Protein AF-A0A699WMK2-F1 (afdb_monomer_lite)

InterPro domains:
  IPR001969 Aspartic peptidase, active site [PS00141] (51-62)
  IPR021109 Aspartic peptidase domain superfamily [G3DSA:2.40.70.10] (22-113)
  IPR021109 Aspartic peptidase domain superfamily [SSF50630] (35-106)

Secondary structure (DSSP, 8-state):
-------------------EEE-----HHHHTTSTTEEEEEEEETTEEEEEEEETT-SS----HHHHTT--SPPEEEEEEEEEE-TTS-EEEEEEE--S---PPPS--------

Radius of gyration: 21.87 Å; chains: 1; bounding box: 84×44×28 Å

Foldseek 3Di:
DDDDDDDDDDPPDPPDDAAEWEDEDADPVRQVVDPQWDWDFWQWLNDTDIDIDHPRTPDDDDDPVVVVVDPDFWDFDPHWYWYAYPVRDTDTDGTHDPPRDGDTDPDDDDDDDD

Structure (mmCIF, N/CA/C/O backbone):
data_AF-A0A699WMK2-F1
#
_entry.id   AF-A0A699WMK2-F1
#
loop_
_atom_site.group_PDB
_atom_site.id
_atom_site.type_symbol
_atom_site.label_atom_id
_atom_site.label_alt_id
_atom_site.label_comp_id
_atom_site.label_asym_id
_atom_site.label_entity_id
_atom_site.label_seq_id
_atom_site.pdbx_PDB_ins_code
_atom_site.Cartn_x
_atom_site.Cartn_y
_atom_site.Cartn_z
_atom_site.occupancy
_atom_site.B_iso_or_equiv
_atom_site.auth_seq_id
_atom_site.auth_comp_id
_atom_site.auth_asym_id
_atom_site.auth_atom_id
_atom_site.pdbx_PDB_model_num
ATOM 1 N N . CYS A 1 1 ? 58.706 33.355 8.069 1.00 34.38 1 CYS A N 1
ATOM 2 C CA . CYS A 1 1 ? 58.425 32.192 7.189 1.00 34.38 1 CYS A CA 1
ATOM 3 C C . CYS A 1 1 ? 57.847 31.077 8.063 1.00 34.38 1 CYS A C 1
ATOM 5 O O . CYS A 1 1 ? 58.413 30.877 9.124 1.00 34.38 1 CYS A O 1
ATOM 7 N N . LYS A 1 2 ? 56.744 30.377 7.755 1.00 41.38 2 LYS A N 1
ATOM 8 C CA . LYS A 1 2 ? 56.063 30.086 6.467 1.00 41.38 2 LYS A CA 1
ATOM 9 C C . LYS A 1 2 ? 54.559 30.463 6.423 1.00 41.38 2 LYS A C 1
ATOM 11 O O . LYS A 1 2 ? 53.954 30.735 7.449 1.00 41.38 2 LYS A O 1
ATOM 16 N N . LYS A 1 3 ? 54.019 30.434 5.193 1.00 47.22 3 LYS A N 1
ATOM 17 C CA . LYS A 1 3 ? 52.646 30.679 4.675 1.00 47.22 3 LYS A CA 1
ATOM 18 C C . LYS A 1 3 ? 52.513 29.789 3.398 1.00 47.22 3 LYS A C 1
ATOM 20 O O . LYS A 1 3 ? 53.563 29.386 2.897 1.00 47.22 3 LYS A O 1
ATOM 25 N N . ASN A 1 4 ? 51.389 29.425 2.766 1.00 40.44 4 ASN A N 1
ATOM 26 C CA . ASN A 1 4 ? 49.941 29.660 2.947 1.00 40.44 4 ASN A CA 1
ATOM 27 C C . ASN A 1 4 ? 49.274 28.387 3.588 1.00 40.44 4 ASN A C 1
ATOM 29 O O . ASN A 1 4 ? 49.986 27.703 4.313 1.00 40.44 4 ASN A O 1
ATOM 33 N N . THR A 1 5 ? 47.988 27.997 3.459 1.00 34.91 5 THR A N 1
ATOM 34 C CA . THR A 1 5 ? 46.898 28.456 2.572 1.00 34.91 5 THR A CA 1
ATOM 35 C C . THR A 1 5 ? 45.460 28.262 3.094 1.00 34.91 5 THR A C 1
ATOM 37 O O . THR A 1 5 ? 45.204 27.561 4.065 1.00 34.91 5 THR A O 1
ATOM 40 N N . THR A 1 6 ? 44.556 28.955 2.403 1.00 34.88 6 THR A N 1
ATOM 41 C CA . THR A 1 6 ? 43.095 29.100 2.499 1.00 34.88 6 THR A CA 1
ATOM 42 C C . THR A 1 6 ? 42.313 27.898 1.945 1.00 34.88 6 THR A C 1
ATOM 44 O O . THR A 1 6 ? 42.709 27.376 0.907 1.00 34.88 6 THR A O 1
ATOM 47 N N . ALA A 1 7 ? 41.161 27.552 2.544 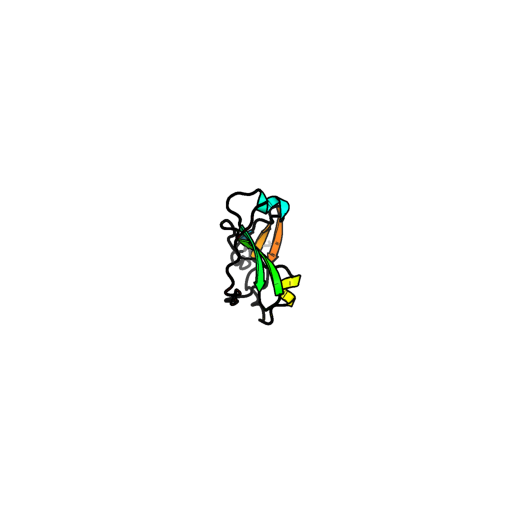1.00 31.75 7 ALA A N 1
ATOM 48 C CA . ALA A 1 7 ? 39.826 27.605 1.899 1.00 31.75 7 ALA A CA 1
ATOM 49 C C . ALA A 1 7 ? 38.781 26.731 2.617 1.00 31.75 7 ALA A C 1
ATOM 51 O O . ALA A 1 7 ? 38.840 25.504 2.583 1.00 31.75 7 ALA A O 1
ATOM 52 N N . SER A 1 8 ? 37.766 27.375 3.196 1.00 50.97 8 SER A N 1
ATOM 53 C CA . SER A 1 8 ? 36.511 26.710 3.543 1.00 50.97 8 SER A CA 1
ATOM 54 C C . SER A 1 8 ? 35.724 26.438 2.264 1.00 50.97 8 SER A C 1
ATOM 56 O O . SER A 1 8 ? 35.270 27.386 1.628 1.00 50.97 8 SER A O 1
ATOM 58 N N . THR A 1 9 ? 35.486 25.170 1.932 1.00 35.91 9 THR A N 1
ATOM 59 C CA . THR A 1 9 ? 34.449 24.806 0.959 1.00 35.91 9 THR A CA 1
ATOM 60 C C . THR A 1 9 ? 33.672 23.617 1.497 1.00 35.91 9 THR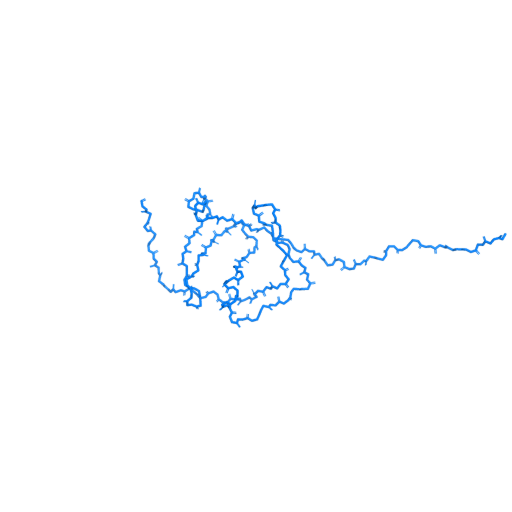 A C 1
ATOM 62 O O . THR A 1 9 ? 34.095 22.467 1.392 1.00 35.91 9 THR A O 1
ATOM 65 N N . SER A 1 10 ? 32.521 23.900 2.103 1.00 47.53 10 SER A N 1
ATOM 66 C CA . SER A 1 10 ? 31.521 22.888 2.421 1.00 47.53 10 SER A CA 1
ATOM 67 C C . SER A 1 10 ? 31.014 22.279 1.115 1.00 47.53 10 SER A C 1
ATOM 69 O O . SER A 1 10 ? 30.188 22.882 0.431 1.00 47.53 10 SER A O 1
ATOM 71 N N . GLY A 1 11 ? 31.529 21.098 0.767 1.00 33.56 11 GLY A N 1
ATOM 72 C CA . GLY A 1 11 ? 31.027 20.291 -0.340 1.00 33.56 11 GLY A CA 1
ATOM 73 C C . GLY A 1 11 ? 29.573 19.921 -0.081 1.00 33.56 11 GLY A C 1
ATOM 74 O O . GLY A 1 11 ? 29.284 18.989 0.668 1.00 33.56 11 GLY A O 1
ATOM 75 N N . GLN A 1 12 ? 28.667 20.700 -0.664 1.00 47.97 12 GLN A N 1
ATOM 76 C CA . GLN A 1 12 ? 27.231 20.495 -0.608 1.00 47.97 12 GLN A CA 1
ATOM 77 C C . GLN A 1 12 ? 26.911 19.180 -1.317 1.00 47.97 12 GLN A C 1
ATOM 79 O O . GLN A 1 12 ? 26.816 19.136 -2.537 1.00 47.97 12 GLN A O 1
ATOM 84 N N . ALA A 1 13 ? 26.776 18.096 -0.550 1.00 43.78 13 ALA A N 1
ATOM 85 C CA . ALA A 1 13 ? 26.224 16.858 -1.079 1.00 43.78 13 ALA A CA 1
ATOM 86 C C . ALA A 1 13 ? 24.830 17.156 -1.642 1.00 43.78 13 ALA A C 1
ATOM 88 O O . ALA A 1 13 ? 24.025 17.788 -0.948 1.00 43.78 13 ALA A O 1
ATOM 89 N N . ASP A 1 14 ? 24.557 16.695 -2.865 1.00 46.66 14 ASP A N 1
ATOM 90 C CA . ASP A 1 14 ? 23.282 16.864 -3.566 1.00 46.66 14 ASP A CA 1
ATOM 91 C C . ASP A 1 14 ? 22.142 16.163 -2.819 1.00 46.66 14 ASP A C 1
ATOM 93 O O . ASP A 1 14 ? 21.694 15.063 -3.154 1.00 46.66 14 ASP A O 1
ATOM 97 N N . LYS A 1 15 ? 21.649 16.812 -1.763 1.00 56.38 15 LYS A N 1
ATOM 98 C CA . LYS A 1 15 ? 20.444 16.405 -1.056 1.00 56.38 15 LYS A CA 1
ATOM 99 C C . LYS A 1 15 ? 19.249 16.740 -1.934 1.00 56.38 15 LYS A C 1
ATOM 101 O O . LYS A 1 15 ? 18.619 17.783 -1.762 1.00 56.38 15 LYS A O 1
ATOM 106 N N . LYS A 1 16 ? 18.927 15.822 -2.853 1.00 59.75 16 LYS A N 1
ATOM 107 C CA . LYS A 1 16 ? 17.594 15.753 -3.460 1.00 59.75 16 LYS A CA 1
ATOM 108 C C . LYS A 1 16 ? 16.548 15.906 -2.349 1.00 59.75 16 LYS A C 1
ATOM 110 O O . LYS A 1 16 ? 16.703 15.270 -1.300 1.00 59.75 16 LYS A O 1
ATOM 115 N N . PRO A 1 17 ? 15.516 16.743 -2.539 1.00 50.75 17 PRO A N 1
ATOM 116 C CA . PRO A 1 17 ? 14.507 16.953 -1.515 1.00 50.75 17 PRO A CA 1
ATOM 117 C C . PRO A 1 17 ? 13.824 15.624 -1.184 1.00 50.75 17 PRO A C 1
ATOM 119 O O . PRO A 1 17 ? 13.317 14.931 -2.064 1.00 50.75 17 PRO A O 1
ATOM 122 N N . SER A 1 18 ? 13.818 15.259 0.096 1.00 60.53 18 SER A N 1
ATOM 123 C CA . SER A 1 18 ? 13.045 14.121 0.581 1.00 60.53 18 SER A CA 1
ATOM 124 C C . SER A 1 18 ? 11.574 14.516 0.643 1.00 60.53 18 SER A C 1
ATOM 126 O O . SER A 1 18 ? 11.152 15.198 1.582 1.00 60.53 18 SER A O 1
ATOM 128 N N . THR A 1 19 ? 10.794 14.093 -0.348 1.00 66.44 19 THR A N 1
ATOM 129 C CA . THR A 1 19 ? 9.331 14.141 -0.274 1.00 66.44 19 THR A CA 1
ATOM 130 C C . THR A 1 19 ? 8.865 13.341 0.946 1.00 66.44 19 THR A C 1
ATOM 132 O O . THR A 1 19 ? 9.417 12.284 1.257 1.00 66.44 19 THR A O 1
ATOM 135 N N . SER A 1 20 ? 7.871 13.858 1.663 1.00 73.88 20 SER A N 1
ATOM 136 C CA . SER A 1 20 ? 7.346 13.275 2.901 1.00 73.88 20 SER A CA 1
ATOM 137 C C . SER A 1 20 ? 5.837 13.092 2.787 1.00 73.88 20 SER A C 1
ATOM 139 O O . SER A 1 20 ? 5.160 13.929 2.188 1.00 73.88 20 SER A O 1
ATOM 141 N N . GLY A 1 21 ? 5.318 12.009 3.362 1.00 64.50 21 GLY A N 1
ATOM 142 C CA . GLY A 1 21 ? 3.893 11.704 3.395 1.00 64.50 21 GLY A CA 1
ATOM 143 C C . GLY A 1 21 ? 3.393 11.427 4.811 1.00 64.50 21 GLY A C 1
ATOM 144 O O . GLY A 1 21 ? 4.117 10.912 5.664 1.00 64.50 21 GLY A O 1
ATOM 145 N N . ARG A 1 22 ? 2.120 11.738 5.056 1.00 64.69 22 ARG A N 1
ATOM 146 C CA . ARG A 1 22 ? 1.378 11.278 6.238 1.00 64.69 22 ARG A CA 1
ATOM 147 C C . ARG A 1 22 ? 0.368 10.213 5.822 1.00 64.69 22 ARG A C 1
ATOM 149 O O . ARG A 1 22 ? -0.271 10.367 4.777 1.00 64.69 22 ARG A O 1
ATOM 156 N N . VAL A 1 23 ? 0.251 9.175 6.648 1.00 56.12 23 VAL A N 1
ATOM 157 C CA . VAL A 1 23 ? -0.749 8.104 6.562 1.00 56.12 23 VAL A CA 1
ATOM 158 C C . VAL A 1 23 ? -1.242 7.810 7.973 1.00 56.12 23 VAL A C 1
ATOM 160 O O . VAL A 1 23 ? -0.433 7.619 8.884 1.00 56.12 23 VAL A O 1
ATOM 163 N N . PHE A 1 24 ? -2.554 7.752 8.175 1.00 56.69 24 PHE A N 1
ATOM 164 C CA . PHE A 1 24 ? -3.097 7.347 9.464 1.00 56.69 24 PHE A CA 1
ATOM 165 C C . PHE A 1 24 ? -3.224 5.822 9.511 1.00 56.69 24 PHE A C 1
ATOM 167 O O . PHE A 1 24 ? -3.951 5.212 8.733 1.00 56.69 24 PHE A O 1
ATOM 174 N N . ALA A 1 25 ? -2.499 5.191 10.438 1.00 57.81 25 ALA A N 1
ATOM 175 C CA . ALA A 1 25 ? -2.747 3.798 10.780 1.00 57.81 25 ALA A CA 1
ATOM 176 C C . ALA A 1 25 ? -3.946 3.768 11.731 1.00 57.81 25 ALA A C 1
ATOM 178 O O . ALA A 1 25 ? -3.886 4.319 12.834 1.00 57.81 25 ALA A O 1
ATOM 179 N N . ILE A 1 26 ? -5.040 3.164 11.276 1.00 60.38 26 ILE A N 1
ATOM 180 C CA . ILE A 1 26 ? -6.301 3.080 12.006 1.00 60.38 26 ILE A CA 1
ATOM 181 C C . ILE A 1 26 ? -6.664 1.599 12.084 1.00 60.38 26 ILE A C 1
ATOM 183 O O . ILE A 1 26 ? -6.718 0.915 11.063 1.00 60.38 26 ILE A O 1
ATOM 187 N N . THR A 1 27 ? -6.852 1.083 13.299 1.00 64.69 27 THR A N 1
ATOM 188 C CA . THR A 1 27 ? -7.351 -0.284 13.498 1.00 64.69 27 THR A CA 1
ATOM 189 C C . THR A 1 27 ? -8.828 -0.353 13.112 1.00 64.69 27 THR A C 1
ATOM 191 O O . THR A 1 27 ? -9.521 0.660 13.150 1.00 64.69 27 THR A O 1
ATOM 194 N N . GLU A 1 28 ? -9.341 -1.538 12.786 1.00 63.56 28 GLU A N 1
ATOM 195 C CA . GLU A 1 28 ? -10.771 -1.760 12.505 1.00 63.56 28 GLU A CA 1
ATOM 196 C C . GLU A 1 28 ? -11.677 -1.167 13.608 1.00 63.56 28 GLU A C 1
ATOM 198 O O . GLU A 1 28 ? -12.600 -0.390 13.347 1.00 63.56 28 GLU A O 1
ATOM 203 N N . ASP A 1 29 ? -11.300 -1.412 14.864 1.00 65.75 29 ASP A N 1
ATOM 204 C CA . ASP A 1 29 ? -11.943 -0.879 16.067 1.00 65.75 29 ASP A CA 1
ATOM 205 C C . ASP A 1 29 ? -11.911 0.655 16.197 1.00 65.75 29 ASP A C 1
ATOM 207 O O . ASP A 1 29 ? -12.754 1.228 16.887 1.00 65.75 29 ASP A O 1
ATOM 211 N N . HIS A 1 30 ? -10.938 1.332 15.582 1.00 62.97 30 HIS A N 1
ATOM 212 C CA . HIS A 1 30 ? -10.870 2.795 15.535 1.00 62.97 30 HIS A CA 1
ATOM 213 C C . HIS A 1 30 ? -11.550 3.373 14.289 1.00 62.97 30 HIS A C 1
ATOM 215 O O . HIS A 1 30 ? -12.142 4.448 14.376 1.00 62.97 30 HIS A O 1
ATOM 221 N N . ALA A 1 31 ? -11.507 2.683 13.149 1.00 63.66 31 ALA A N 1
ATOM 222 C CA . ALA A 1 31 ? -12.100 3.145 11.896 1.00 63.66 31 ALA A CA 1
ATOM 223 C C . ALA A 1 31 ? -13.630 3.175 11.973 1.00 63.66 31 ALA A C 1
ATOM 225 O O . ALA A 1 31 ? -14.248 4.156 11.573 1.00 63.66 31 ALA A O 1
ATOM 226 N N . THR A 1 32 ? -14.228 2.170 12.618 1.00 64.94 32 THR A N 1
ATOM 227 C CA . THR A 1 32 ? -15.665 2.139 12.957 1.00 64.94 32 THR A CA 1
ATOM 228 C C . THR A 1 32 ? -16.116 3.292 13.867 1.00 64.94 32 THR A C 1
ATOM 230 O O . THR A 1 32 ? -17.313 3.546 13.983 1.00 64.94 32 THR A O 1
ATOM 233 N N . LYS A 1 33 ? -15.178 4.004 14.508 1.00 66.38 33 LYS A N 1
ATOM 234 C CA . LYS A 1 33 ? -15.429 5.091 15.472 1.00 66.38 33 LYS A CA 1
ATOM 235 C C . LYS A 1 33 ? -14.923 6.463 14.997 1.00 66.38 33 LYS A C 1
ATOM 237 O O . LYS A 1 33 ? -15.114 7.448 15.707 1.00 66.38 33 LYS A O 1
ATOM 242 N N . THR A 1 34 ? -14.282 6.549 13.829 1.00 65.06 34 THR A N 1
ATOM 243 C CA . THR A 1 34 ? -13.667 7.784 13.309 1.00 65.06 34 THR A CA 1
ATOM 244 C C . THR A 1 34 ? -14.497 8.343 12.155 1.00 65.06 34 THR A C 1
ATOM 246 O O . THR A 1 34 ? -14.752 7.660 11.166 1.00 65.06 34 THR A O 1
ATOM 249 N N . SER A 1 35 ? -14.930 9.602 12.253 1.00 61.25 35 SER A N 1
ATOM 250 C CA . SER A 1 35 ? -15.624 10.264 11.147 1.00 61.25 35 SER A CA 1
ATOM 251 C C . SER A 1 35 ? -14.646 10.588 10.012 1.00 61.25 35 SER A C 1
ATOM 253 O O . SER A 1 35 ? -13.548 11.088 10.243 1.00 61.25 35 SER A O 1
ATOM 255 N N . GLY A 1 36 ? -15.052 10.314 8.768 1.00 60.72 36 GLY A N 1
ATOM 256 C CA . GLY A 1 36 ? -14.230 10.563 7.575 1.00 60.72 36 GLY A CA 1
ATOM 257 C C . GLY A 1 36 ? -13.385 9.378 7.092 1.00 60.72 36 GLY A C 1
ATOM 258 O O . GLY A 1 36 ? -12.652 9.533 6.116 1.00 60.72 36 GLY A O 1
ATOM 259 N N . THR A 1 37 ? -13.511 8.204 7.720 1.00 63.56 37 THR A N 1
ATOM 260 C CA . THR A 1 37 ? -12.854 6.960 7.288 1.00 63.56 37 THR A CA 1
ATOM 261 C C . THR A 1 37 ? -13.878 5.895 6.931 1.00 63.56 37 THR A C 1
ATOM 263 O O . THR A 1 37 ? -14.789 5.634 7.713 1.00 63.56 37 THR A O 1
ATOM 266 N N . ILE A 1 38 ? -13.713 5.252 5.774 1.00 71.38 38 ILE A N 1
ATOM 267 C CA . ILE A 1 38 ? -14.513 4.086 5.373 1.00 71.38 38 ILE A CA 1
ATOM 268 C C . ILE A 1 38 ? -13.593 2.869 5.362 1.00 71.38 38 ILE A C 1
ATOM 270 O O . ILE A 1 38 ? -12.538 2.901 4.726 1.00 71.38 38 ILE A O 1
ATOM 274 N N . THR A 1 39 ? -13.997 1.799 6.042 1.00 76.62 39 THR A N 1
ATOM 275 C CA . THR A 1 39 ? -13.330 0.493 5.977 1.00 76.62 39 THR A CA 1
ATOM 276 C C . THR A 1 39 ? -14.239 -0.557 5.378 1.00 76.62 39 THR A C 1
ATOM 278 O O . THR A 1 39 ? -15.395 -0.665 5.780 1.00 76.62 39 THR A O 1
ATOM 281 N N . ASP A 1 40 ? -13.698 -1.355 4.463 1.00 78.81 40 ASP A N 1
ATOM 282 C CA . ASP A 1 40 ? -14.382 -2.508 3.877 1.00 78.81 40 ASP A CA 1
ATOM 283 C C . ASP A 1 40 ? -13.363 -3.596 3.488 1.00 78.81 40 ASP A C 1
ATOM 285 O O . ASP A 1 40 ? -12.160 -3.341 3.375 1.00 78.81 40 ASP A O 1
ATOM 289 N N . THR A 1 41 ? -13.837 -4.822 3.274 1.00 83.19 41 THR A N 1
ATOM 290 C CA . THR A 1 41 ? -13.043 -5.919 2.713 1.00 83.19 41 THR A CA 1
ATOM 291 C C . THR A 1 41 ? -13.284 -6.026 1.212 1.00 83.19 41 THR A C 1
ATOM 293 O O . THR A 1 41 ? -14.292 -6.568 0.754 1.00 83.19 41 THR A O 1
ATOM 296 N N . LEU A 1 42 ? -12.310 -5.564 0.435 1.00 81.75 42 LEU A N 1
ATOM 297 C CA . LEU A 1 42 ? -12.326 -5.608 -1.021 1.00 81.75 42 LEU A CA 1
ATOM 298 C C . LEU A 1 42 ? -11.620 -6.862 -1.551 1.00 81.75 42 LEU A C 1
ATOM 300 O O . LEU A 1 42 ? -10.626 -7.313 -0.987 1.00 81.75 42 LEU A O 1
ATOM 304 N N . PHE A 1 43 ? -12.086 -7.391 -2.682 1.00 82.00 43 PHE A N 1
ATOM 305 C CA . PHE A 1 43 ? -11.334 -8.376 -3.456 1.00 82.00 43 PHE A CA 1
ATOM 306 C C . PHE A 1 43 ? -10.426 -7.662 -4.462 1.00 82.00 43 PHE A C 1
ATOM 308 O O . PHE A 1 43 ? -10.914 -7.113 -5.443 1.00 82.00 43 PHE A O 1
ATOM 315 N N . ILE A 1 44 ? -9.111 -7.680 -4.222 1.00 82.75 44 ILE A N 1
ATOM 316 C CA . ILE A 1 44 ? -8.089 -7.105 -5.112 1.00 82.75 44 ILE A CA 1
ATOM 317 C C . ILE A 1 44 ? -7.195 -8.243 -5.611 1.00 82.75 44 ILE A C 1
ATOM 319 O O . ILE A 1 44 ? -6.662 -9.008 -4.805 1.00 82.75 44 ILE A O 1
ATOM 323 N N . TYR A 1 45 ? -7.044 -8.383 -6.933 1.00 81.56 45 TYR A N 1
ATOM 324 C CA . TYR A 1 45 ? -6.335 -9.509 -7.572 1.00 81.56 45 TYR A CA 1
ATOM 325 C C . TYR A 1 45 ? -6.787 -10.896 -7.061 1.00 81.56 45 TYR A C 1
ATOM 327 O O . TYR A 1 45 ? -5.979 -11.799 -6.873 1.00 81.56 45 TYR A O 1
ATOM 335 N N . GLY A 1 46 ? -8.087 -11.064 -6.788 1.00 82.94 46 GLY A N 1
ATOM 336 C CA . GLY A 1 46 ? -8.656 -12.317 -6.268 1.00 82.94 46 GLY A CA 1
ATOM 337 C C . GLY A 1 46 ? -8.417 -12.580 -4.773 1.00 82.94 46 GLY A C 1
ATOM 338 O O . GLY A 1 46 ? -8.868 -13.600 -4.256 1.00 82.94 46 GLY A O 1
ATOM 339 N N . HIS A 1 47 ? -7.761 -11.669 -4.052 1.00 85.06 47 HIS A N 1
ATOM 340 C CA . HIS A 1 47 ? -7.529 -11.777 -2.613 1.00 85.06 47 HIS A CA 1
ATOM 341 C C . HIS A 1 47 ? -8.447 -10.838 -1.833 1.00 85.06 47 HIS A C 1
ATOM 343 O O . HIS A 1 47 ? -8.564 -9.668 -2.184 1.00 85.06 47 HIS A O 1
ATOM 349 N N . ALA A 1 48 ? -9.035 -11.321 -0.737 1.00 85.69 48 ALA A N 1
ATOM 350 C CA . ALA A 1 48 ? -9.697 -10.456 0.235 1.00 85.69 48 ALA A CA 1
ATOM 351 C C . ALA A 1 48 ? -8.650 -9.587 0.961 1.00 85.69 48 ALA A C 1
ATOM 353 O O . ALA A 1 48 ? -7.665 -10.099 1.504 1.00 85.69 48 ALA A O 1
ATOM 354 N N . VAL A 1 49 ? -8.856 -8.272 0.953 1.00 85.69 49 VAL A N 1
ATOM 355 C CA . VAL A 1 49 ? -7.977 -7.256 1.538 1.00 85.69 49 VAL A CA 1
ATOM 356 C C . VAL A 1 49 ? -8.833 -6.281 2.333 1.00 85.69 49 VAL A C 1
ATOM 358 O O . VAL A 1 49 ? -9.778 -5.710 1.798 1.00 85.69 49 VAL A O 1
ATOM 361 N N . PHE A 1 50 ? -8.481 -6.060 3.598 1.00 85.69 50 PHE A N 1
ATOM 362 C CA . PHE A 1 50 ? -9.053 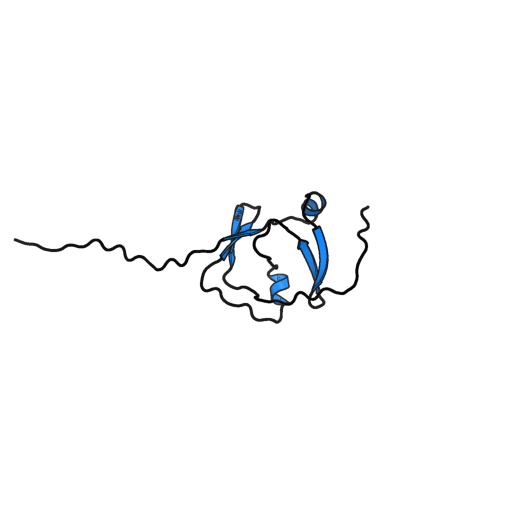-4.970 4.381 1.00 85.69 50 PHE A CA 1
ATOM 363 C C . PHE A 1 50 ? -8.487 -3.636 3.877 1.00 85.69 50 PHE A C 1
ATOM 365 O O . PHE A 1 50 ? -7.266 -3.450 3.857 1.00 85.69 50 PHE A O 1
ATOM 372 N N . VAL A 1 51 ? -9.360 -2.731 3.444 1.00 83.62 51 VAL A N 1
ATOM 373 C CA . VAL A 1 51 ? -9.008 -1.427 2.870 1.00 83.62 51 VAL A CA 1
ATOM 374 C C . VAL A 1 51 ? -9.519 -0.321 3.784 1.00 83.62 51 VAL A C 1
ATOM 376 O O . VAL A 1 51 ? -10.665 -0.353 4.222 1.00 83.62 51 VAL A O 1
ATOM 379 N N . LEU A 1 52 ? -8.666 0.673 4.032 1.00 85.88 52 LEU A N 1
ATOM 380 C CA . LEU A 1 52 ? -9.005 1.921 4.707 1.00 85.88 52 LEU A CA 1
ATOM 381 C C . LEU A 1 52 ? -8.972 3.056 3.678 1.00 85.88 52 LEU A C 1
ATOM 383 O O . LEU A 1 52 ? -7.910 3.379 3.145 1.00 85.88 52 LEU A O 1
ATOM 387 N N . PHE A 1 53 ? -10.119 3.676 3.417 1.00 81.06 53 PHE A N 1
ATOM 388 C CA . PHE A 1 53 ? -10.197 4.917 2.654 1.00 81.06 53 PHE A CA 1
ATOM 389 C C . PHE A 1 53 ? -9.959 6.099 3.603 1.00 81.06 53 PHE A C 1
ATOM 391 O O . PHE A 1 53 ? -10.849 6.494 4.357 1.00 81.06 53 PHE A O 1
ATOM 398 N N . ASP A 1 54 ? -8.739 6.637 3.566 1.00 80.12 54 ASP A N 1
ATOM 399 C CA . ASP A 1 54 ? -8.289 7.797 4.342 1.00 80.12 54 ASP A CA 1
ATOM 400 C C . ASP A 1 54 ? -8.170 9.020 3.419 1.00 80.12 54 ASP A C 1
ATOM 402 O O . ASP A 1 54 ? -7.243 9.127 2.617 1.00 80.12 54 ASP A O 1
ATOM 406 N N . THR A 1 55 ? -9.115 9.958 3.528 1.00 80.44 55 THR A N 1
ATOM 407 C CA . THR A 1 55 ? -9.097 11.217 2.754 1.00 80.44 55 THR A CA 1
ATOM 408 C C . THR A 1 55 ? -8.024 12.208 3.224 1.00 80.44 55 THR A C 1
ATOM 410 O O . THR A 1 55 ? -7.731 13.172 2.517 1.00 80.44 55 THR A O 1
ATOM 413 N N . GLY A 1 56 ? -7.411 11.975 4.390 1.00 79.06 56 GLY A N 1
ATOM 414 C CA . GLY A 1 56 ? -6.256 12.712 4.898 1.00 79.06 56 GLY A CA 1
ATOM 415 C C . GLY A 1 56 ? -4.905 12.121 4.478 1.00 79.06 56 GLY A C 1
ATOM 416 O O . GLY A 1 56 ? -3.868 12.739 4.745 1.00 79.06 56 GLY A O 1
ATOM 417 N N . ALA A 1 57 ? -4.885 10.956 3.821 1.00 78.88 57 ALA A N 1
ATOM 418 C CA . ALA A 1 57 ? -3.661 10.336 3.332 1.00 78.88 57 ALA A CA 1
ATOM 419 C C . ALA A 1 57 ? -3.128 11.054 2.086 1.00 78.88 57 ALA A C 1
ATOM 421 O O . ALA A 1 57 ? -3.810 11.230 1.080 1.00 78.88 57 ALA A O 1
ATOM 422 N N . THR A 1 58 ? -1.844 11.402 2.126 1.00 83.12 58 THR A N 1
ATOM 423 C CA . THR A 1 58 ? -1.131 11.961 0.955 1.00 83.12 58 THR A CA 1
ATOM 424 C C . THR A 1 58 ? -0.707 10.901 -0.064 1.00 83.12 58 THR A C 1
ATOM 426 O O . THR A 1 58 ? -0.417 11.228 -1.210 1.00 83.12 58 THR A O 1
ATOM 429 N N . HIS A 1 59 ? -0.608 9.644 0.373 1.00 84.44 59 HIS A N 1
ATOM 430 C CA . HIS A 1 59 ? -0.117 8.506 -0.397 1.00 84.44 59 HIS A CA 1
ATOM 431 C C . HIS A 1 59 ? -0.873 7.253 0.052 1.00 84.44 59 HIS A C 1
ATOM 433 O O . HIS A 1 59 ? -1.006 7.019 1.253 1.00 84.44 59 HIS A O 1
ATOM 439 N N . SER A 1 60 ? -1.299 6.413 -0.890 1.00 86.88 60 SER A N 1
ATOM 440 C CA . SER A 1 60 ? -1.808 5.075 -0.573 1.00 86.88 60 SER A CA 1
ATOM 441 C C . SER A 1 60 ? -0.663 4.157 -0.135 1.00 86.88 60 SER A C 1
ATOM 443 O O . SER A 1 60 ? 0.423 4.188 -0.717 1.00 86.88 60 SER A O 1
ATOM 445 N N . VAL A 1 61 ? -0.909 3.302 0.859 1.00 86.38 61 VAL A N 1
ATOM 446 C CA . VAL A 1 61 ? 0.057 2.304 1.344 1.00 86.38 61 VAL A CA 1
ATOM 447 C C . VAL A 1 61 ? -0.584 0.926 1.334 1.00 86.38 61 VAL A C 1
ATOM 449 O O . VAL A 1 61 ? -1.730 0.760 1.742 1.00 86.38 61 VAL A O 1
ATOM 452 N N . ILE A 1 62 ? 0.181 -0.071 0.894 1.00 87.62 62 ILE A N 1
ATOM 453 C CA . ILE A 1 62 ? -0.184 -1.485 0.989 1.00 87.62 62 ILE A CA 1
ATOM 454 C C . ILE A 1 62 ? 0.699 -2.190 2.018 1.00 87.62 62 ILE A C 1
ATOM 456 O O . ILE A 1 62 ? 1.858 -1.822 2.220 1.00 87.62 62 ILE A O 1
ATOM 460 N N . SER A 1 63 ? 0.168 -3.227 2.664 1.00 87.00 63 SER A N 1
ATOM 461 C CA . SER A 1 63 ? 0.963 -4.064 3.564 1.00 87.00 63 SER A CA 1
ATOM 462 C C . SER A 1 63 ? 1.971 -4.912 2.779 1.00 87.00 63 SER A C 1
ATOM 464 O O . SER A 1 63 ? 1.697 -5.335 1.656 1.00 87.00 63 SER A O 1
ATOM 466 N N . SER A 1 64 ? 3.116 -5.231 3.392 1.00 85.69 64 SER A N 1
ATOM 467 C CA . SER A 1 64 ? 4.119 -6.147 2.814 1.00 85.69 64 SER A CA 1
ATOM 468 C C . SER A 1 64 ? 3.504 -7.495 2.394 1.00 85.69 64 SER A C 1
ATOM 470 O O . SER A 1 64 ? 3.773 -8.008 1.309 1.00 85.69 64 SER A O 1
ATOM 472 N N . ALA A 1 65 ? 2.579 -8.019 3.207 1.00 87.56 65 ALA A N 1
ATOM 473 C CA . ALA A 1 65 ? 1.862 -9.260 2.925 1.00 87.56 65 ALA A CA 1
ATOM 474 C C . ALA A 1 65 ? 0.901 -9.176 1.722 1.00 87.56 65 ALA A C 1
ATOM 476 O O . ALA A 1 65 ? 0.573 -10.213 1.152 1.00 87.56 65 ALA A O 1
ATOM 477 N N . PHE A 1 66 ? 0.427 -7.983 1.339 1.00 87.38 66 PHE A N 1
ATOM 478 C CA . PHE A 1 66 ? -0.303 -7.787 0.083 1.00 87.38 66 PHE A CA 1
ATOM 479 C C . PHE A 1 66 ? 0.641 -7.478 -1.086 1.00 87.38 66 PHE A C 1
ATOM 481 O O . PHE A 1 66 ? 0.419 -7.977 -2.183 1.00 87.38 66 PHE A O 1
ATOM 488 N N . ALA A 1 67 ? 1.728 -6.739 -0.851 1.00 89.44 67 ALA A N 1
ATOM 489 C CA . ALA A 1 67 ? 2.746 -6.444 -1.859 1.00 89.44 67 ALA A CA 1
ATOM 490 C C . ALA A 1 67 ? 3.357 -7.717 -2.476 1.00 89.44 67 ALA A C 1
ATOM 492 O O . ALA A 1 67 ? 3.589 -7.755 -3.679 1.00 89.44 67 ALA A O 1
ATOM 493 N N . SER A 1 68 ? 3.527 -8.791 -1.694 1.00 88.88 68 SER A N 1
ATOM 494 C CA . SER A 1 68 ? 3.973 -10.103 -2.198 1.00 88.88 68 SER A CA 1
ATOM 495 C C . SER A 1 68 ? 2.961 -10.833 -3.094 1.00 88.88 68 SER A C 1
ATOM 497 O O . SER A 1 68 ? 3.318 -11.827 -3.724 1.00 88.88 68 SER A O 1
ATOM 499 N N . ARG A 1 69 ? 1.708 -10.363 -3.155 1.00 86.44 69 ARG A N 1
ATOM 500 C CA . ARG A 1 69 ? 0.639 -10.882 -4.027 1.00 86.44 69 ARG A CA 1
ATOM 501 C C . ARG A 1 69 ? 0.446 -10.042 -5.292 1.00 86.44 69 ARG A C 1
ATOM 503 O O . ARG A 1 69 ? -0.239 -10.474 -6.213 1.00 86.44 69 ARG A O 1
ATOM 510 N N . VAL A 1 70 ? 1.062 -8.861 -5.358 1.00 85.25 70 VAL A N 1
ATOM 511 C CA . VAL A 1 70 ? 1.093 -8.025 -6.561 1.00 85.25 70 VAL A CA 1
ATOM 512 C C . VAL A 1 70 ? 2.157 -8.581 -7.510 1.00 85.25 70 VAL A C 1
ATOM 514 O O . VAL A 1 70 ? 3.333 -8.638 -7.168 1.00 85.25 70 VAL A O 1
ATOM 517 N N . THR A 1 71 ? 1.753 -8.976 -8.719 1.00 84.81 71 THR A N 1
ATOM 518 C CA . THR A 1 71 ? 2.656 -9.535 -9.748 1.00 84.81 71 THR A CA 1
ATOM 519 C C . THR A 1 71 ? 3.502 -8.480 -10.465 1.00 84.81 71 THR A C 1
ATOM 521 O O . THR A 1 71 ? 4.448 -8.816 -11.174 1.00 84.81 71 THR A O 1
ATOM 524 N N . MET A 1 72 ? 3.156 -7.203 -10.303 1.00 86.94 72 MET A N 1
ATOM 525 C CA . MET A 1 72 ? 3.833 -6.072 -10.931 1.00 86.94 72 MET A CA 1
ATOM 526 C C . MET A 1 72 ? 5.153 -5.752 -10.216 1.00 86.94 72 MET A C 1
ATOM 528 O O . MET A 1 72 ? 5.216 -5.772 -8.991 1.00 86.94 72 MET A O 1
ATOM 532 N N . THR A 1 73 ? 6.208 -5.403 -10.952 1.00 91.00 73 THR A N 1
ATOM 533 C CA . THR A 1 73 ? 7.488 -5.005 -10.341 1.00 91.00 73 THR A CA 1
ATOM 534 C C . THR A 1 73 ? 7.399 -3.574 -9.792 1.00 91.00 73 THR A C 1
ATOM 536 O O . THR A 1 73 ? 7.044 -2.666 -10.549 1.00 91.00 73 THR A O 1
ATOM 539 N N . PRO A 1 74 ? 7.739 -3.311 -8.516 1.00 93.00 74 PRO A N 1
ATOM 540 C CA . PRO A 1 74 ? 7.736 -1.953 -7.990 1.00 93.00 74 PRO A CA 1
ATOM 541 C C . PRO A 1 74 ? 8.920 -1.141 -8.537 1.00 93.00 74 PRO A C 1
ATOM 543 O O . PRO A 1 74 ? 10.032 -1.638 -8.702 1.00 93.00 74 PRO A O 1
ATOM 546 N N . THR A 1 75 ? 8.689 0.145 -8.784 1.00 95.19 75 THR A N 1
ATOM 547 C CA . THR A 1 75 ? 9.703 1.096 -9.251 1.00 95.19 75 THR A CA 1
ATOM 548 C C . THR A 1 75 ? 10.548 1.592 -8.080 1.00 95.19 75 THR A C 1
ATOM 550 O O . THR A 1 75 ? 10.001 2.111 -7.105 1.00 95.19 75 THR A O 1
ATOM 553 N N . LEU A 1 76 ? 11.875 1.491 -8.189 1.00 94.19 76 LEU A N 1
ATOM 554 C CA . LEU A 1 76 ? 12.814 2.125 -7.258 1.00 94.19 76 LEU A CA 1
ATOM 555 C C . LEU A 1 76 ? 12.686 3.658 -7.340 1.00 94.19 76 LEU A C 1
ATOM 557 O O . LEU A 1 76 ? 12.681 4.235 -8.428 1.00 94.19 76 LEU A O 1
ATOM 561 N N . LEU A 1 77 ? 12.591 4.322 -6.190 1.00 92.56 77 LEU A N 1
ATOM 562 C CA . LEU A 1 77 ? 12.622 5.777 -6.082 1.00 92.56 77 LEU A CA 1
ATOM 563 C C . LEU A 1 77 ? 14.064 6.300 -6.118 1.00 92.56 77 LEU A C 1
ATOM 565 O O . LEU A 1 77 ? 14.982 5.709 -5.554 1.00 92.56 77 LEU A O 1
ATOM 569 N N . ASP A 1 78 ? 14.244 7.473 -6.719 1.00 91.81 78 ASP A N 1
ATOM 570 C CA . ASP A 1 78 ? 15.511 8.211 -6.762 1.00 91.81 78 ASP A CA 1
ATOM 571 C C . ASP A 1 78 ? 15.764 9.071 -5.503 1.00 91.81 78 ASP A C 1
ATOM 573 O O . ASP A 1 78 ? 16.757 9.799 -5.426 1.00 91.81 78 ASP A O 1
ATOM 577 N N . HIS A 1 79 ? 14.852 8.987 -4.533 1.00 87.69 79 HIS A N 1
ATOM 578 C CA . HIS A 1 79 ? 14.877 9.605 -3.213 1.00 87.69 79 HIS A CA 1
ATOM 579 C C . HIS A 1 79 ? 14.166 8.682 -2.206 1.00 87.69 79 HIS A C 1
ATOM 581 O O . HIS A 1 79 ? 13.411 7.793 -2.589 1.00 87.69 79 HIS A O 1
ATOM 587 N N . VAL A 1 80 ? 14.393 8.877 -0.905 1.00 88.38 80 VAL A N 1
ATOM 588 C CA . VAL A 1 80 ? 13.672 8.123 0.135 1.00 88.38 80 VAL A CA 1
ATOM 589 C C . VAL A 1 80 ? 12.416 8.894 0.522 1.00 88.38 80 VAL A C 1
ATOM 591 O O . VAL A 1 80 ? 12.519 10.038 0.964 1.00 88.38 80 VAL A O 1
ATOM 594 N N . LEU A 1 81 ? 11.254 8.255 0.392 1.00 88.75 81 LEU A N 1
ATOM 595 C CA . LEU A 1 81 ? 9.983 8.761 0.900 1.00 88.75 81 LEU A CA 1
ATOM 596 C C . LEU A 1 81 ? 9.813 8.289 2.349 1.00 88.75 81 LEU A C 1
ATOM 598 O O . LEU A 1 81 ? 9.803 7.089 2.617 1.00 88.75 81 LEU A O 1
ATOM 602 N N . CYS A 1 82 ? 9.678 9.218 3.292 1.00 88.19 82 CYS A N 1
ATOM 603 C CA . CYS A 1 82 ? 9.314 8.885 4.670 1.00 88.19 82 CYS A CA 1
ATOM 604 C C . CYS A 1 82 ? 7.798 9.006 4.839 1.00 88.19 82 CYS A C 1
ATOM 606 O O . CYS A 1 82 ? 7.233 10.069 4.579 1.00 88.19 82 CYS A O 1
ATOM 608 N N . ILE A 1 83 ? 7.154 7.929 5.290 1.00 83.75 83 ILE A N 1
ATOM 609 C CA . ILE A 1 83 ? 5.731 7.913 5.639 1.00 83.75 83 ILE A CA 1
ATOM 610 C C . ILE A 1 83 ? 5.598 7.866 7.155 1.00 83.75 83 ILE A C 1
ATOM 612 O O . ILE A 1 83 ? 6.019 6.899 7.786 1.00 83.75 83 ILE A O 1
ATOM 616 N N . TYR A 1 84 ? 5.008 8.906 7.735 1.00 79.12 84 TYR A N 1
ATOM 617 C CA . TYR A 1 84 ? 4.733 8.981 9.168 1.00 79.12 84 TYR A CA 1
ATOM 618 C C . TYR A 1 84 ? 3.409 8.300 9.490 1.00 79.12 84 TYR A C 1
ATOM 620 O O . TYR A 1 84 ? 2.390 8.626 8.877 1.00 79.12 84 TYR A O 1
ATOM 628 N N . THR A 1 85 ? 3.440 7.392 10.465 1.00 71.25 85 THR A N 1
ATOM 629 C CA . THR A 1 85 ? 2.256 6.733 11.025 1.00 71.25 85 THR A CA 1
ATOM 630 C C . THR A 1 85 ? 1.767 7.458 12.283 1.00 71.25 85 THR A C 1
ATOM 632 O O . THR A 1 85 ? 2.498 8.233 12.902 1.00 71.25 85 THR A O 1
ATOM 635 N N . SER A 1 86 ? 0.525 7.193 12.689 1.00 66.19 86 SER A N 1
ATOM 636 C CA . SER A 1 86 ? -0.089 7.722 13.920 1.00 66.19 86 SER A CA 1
ATOM 637 C C . SER A 1 86 ? 0.648 7.316 15.205 1.00 66.19 86 SER A C 1
ATOM 639 O O . SER A 1 86 ? 0.527 8.007 16.211 1.00 66.19 86 SER A O 1
ATOM 641 N N . MET A 1 87 ? 1.466 6.259 15.163 1.00 66.31 87 MET A N 1
ATOM 642 C CA . MET A 1 87 ? 2.292 5.772 16.278 1.00 66.31 87 MET A CA 1
ATOM 643 C C . MET A 1 87 ? 3.608 6.556 16.458 1.00 66.31 87 MET A C 1
ATOM 645 O O . MET A 1 87 ? 4.544 6.045 17.060 1.00 66.31 87 MET A O 1
ATOM 649 N N . GLN A 1 88 ? 3.708 7.778 15.918 1.00 58.06 88 GLN A N 1
ATOM 650 C CA . GLN A 1 88 ? 4.906 8.641 15.891 1.00 58.06 88 GLN A CA 1
ATOM 651 C C . GLN A 1 88 ? 6.073 8.122 15.014 1.00 58.06 88 GLN A C 1
ATOM 653 O O . GLN A 1 88 ? 6.889 8.927 14.559 1.00 58.06 88 GLN A O 1
ATOM 658 N N . ASP A 1 89 ? 6.122 6.822 14.712 1.00 77.06 89 ASP A N 1
ATOM 659 C CA . ASP A 1 89 ? 7.152 6.192 13.881 1.00 77.06 89 ASP A CA 1
ATOM 660 C C . ASP A 1 89 ? 6.984 6.447 12.374 1.00 77.06 89 ASP A C 1
ATOM 662 O O . ASP A 1 89 ? 5.873 6.473 11.825 1.00 77.06 89 ASP A O 1
ATOM 666 N N . SER A 1 90 ? 8.124 6.578 11.684 1.00 82.44 90 SER A N 1
ATOM 667 C CA . SER A 1 90 ? 8.203 6.759 10.230 1.00 82.44 90 SER A CA 1
ATOM 668 C C . SER A 1 90 ? 8.741 5.518 9.513 1.00 82.44 90 SER A C 1
ATOM 670 O O . SER A 1 90 ? 9.836 5.045 9.824 1.00 82.44 90 SER A O 1
ATOM 672 N N . VAL A 1 91 ? 8.045 5.063 8.474 1.00 8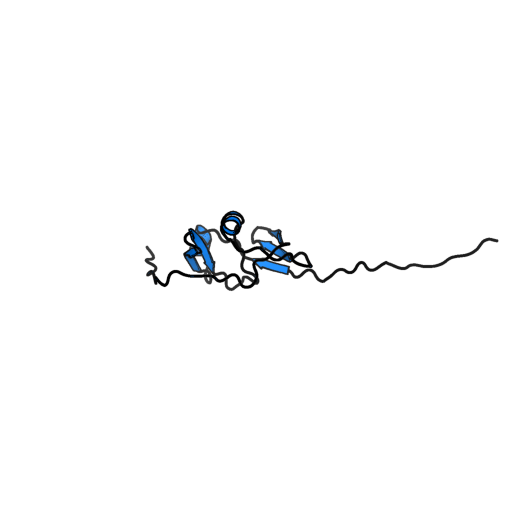4.56 91 VAL A N 1
ATOM 673 C CA . VAL A 1 91 ? 8.504 3.999 7.573 1.00 84.56 91 VAL A CA 1
ATOM 674 C C . VAL A 1 91 ? 9.240 4.617 6.382 1.00 84.56 91 VAL A C 1
ATOM 676 O O . VAL A 1 91 ? 8.741 5.541 5.738 1.00 84.56 91 VAL A O 1
ATOM 679 N N . ARG A 1 92 ? 10.435 4.101 6.069 1.00 87.38 92 ARG A N 1
ATOM 680 C CA . ARG A 1 92 ? 11.221 4.510 4.893 1.00 87.38 92 ARG A CA 1
ATOM 681 C C . ARG A 1 92 ? 10.815 3.682 3.678 1.00 87.38 92 ARG A C 1
ATOM 683 O O . ARG A 1 92 ? 11.062 2.481 3.640 1.00 87.38 92 ARG A O 1
ATOM 690 N N . ILE A 1 93 ? 10.254 4.339 2.673 1.00 89.25 93 ILE A N 1
ATOM 691 C CA . ILE A 1 93 ? 9.845 3.751 1.401 1.00 89.25 93 ILE A CA 1
ATOM 692 C C . ILE A 1 93 ? 10.893 4.084 0.335 1.00 89.25 93 ILE A C 1
ATOM 694 O O . ILE A 1 93 ? 11.218 5.247 0.094 1.00 89.25 93 ILE A O 1
ATOM 698 N N . THR A 1 94 ? 11.433 3.045 -0.300 1.00 91.88 94 THR A N 1
ATOM 699 C CA . THR A 1 94 ? 12.384 3.146 -1.423 1.00 91.88 94 THR A CA 1
ATOM 700 C C . THR A 1 94 ? 11.803 2.639 -2.738 1.00 91.88 94 THR A C 1
ATOM 702 O O . THR A 1 94 ? 12.385 2.887 -3.785 1.00 91.88 94 THR A O 1
ATOM 705 N N . HIS A 1 95 ? 10.668 1.941 -2.702 1.00 92.38 95 HIS A N 1
ATOM 706 C CA . HIS A 1 95 ? 10.041 1.303 -3.855 1.00 92.38 95 HIS A CA 1
ATOM 707 C C . HIS A 1 95 ? 8.543 1.612 -3.860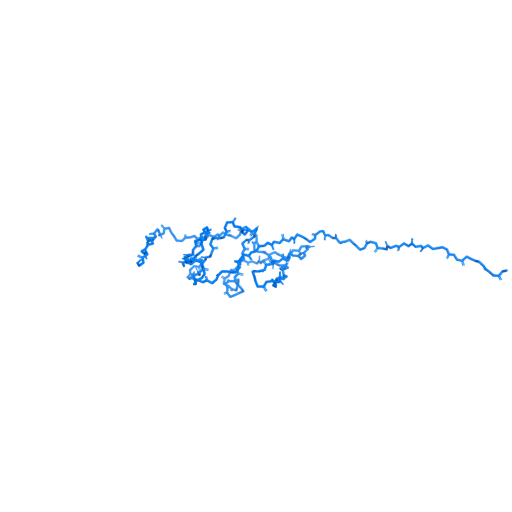 1.00 92.38 95 HIS A C 1
ATOM 709 O O . HIS A 1 95 ? 7.909 1.578 -2.806 1.00 92.38 95 HIS A O 1
ATOM 715 N N . VAL A 1 96 ? 7.976 1.899 -5.032 1.00 92.75 96 VAL A N 1
ATOM 716 C CA . VAL A 1 96 ? 6.552 2.232 -5.203 1.00 92.75 96 VAL A CA 1
ATOM 717 C C . VAL A 1 96 ? 5.943 1.488 -6.385 1.00 92.75 96 VAL A C 1
ATOM 719 O O . VAL A 1 96 ? 6.576 1.325 -7.427 1.00 92.75 96 VAL A O 1
ATOM 722 N N . TYR A 1 97 ? 4.686 1.077 -6.253 1.00 91.94 97 TYR A N 1
ATOM 723 C CA . TYR A 1 97 ? 3.899 0.566 -7.372 1.00 91.94 97 TYR A CA 1
ATOM 724 C C . TYR A 1 97 ? 3.234 1.760 -8.062 1.00 91.94 97 TYR A C 1
ATOM 726 O O . TYR A 1 97 ? 2.321 2.367 -7.506 1.00 91.94 97 TYR A O 1
ATOM 734 N N . ARG A 1 98 ? 3.742 2.146 -9.237 1.00 89.44 98 ARG A N 1
ATOM 735 C CA . ARG A 1 98 ? 3.166 3.220 -10.061 1.00 89.44 98 ARG A CA 1
ATOM 736 C C . ARG A 1 98 ? 2.066 2.647 -10.938 1.00 89.44 98 ARG A C 1
ATOM 738 O O . ARG A 1 98 ? 2.217 1.527 -11.412 1.00 89.44 98 ARG A O 1
ATOM 745 N N . ASP A 1 99 ? 0.990 3.407 -11.121 1.00 86.44 99 ASP A N 1
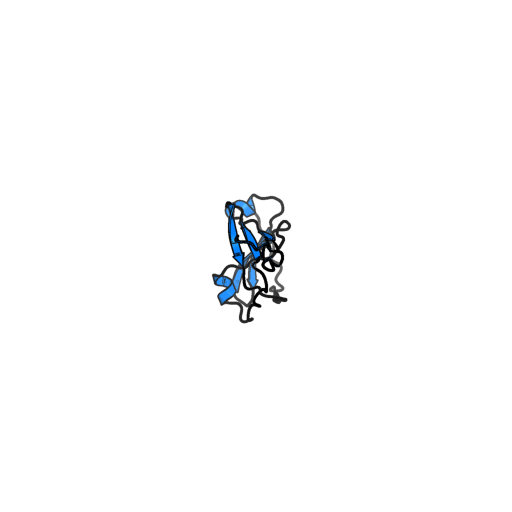ATOM 746 C CA . ASP A 1 99 ? -0.101 3.081 -12.049 1.00 86.44 99 ASP A CA 1
ATOM 747 C C . ASP A 1 99 ? -0.706 1.678 -11.836 1.00 86.44 99 ASP A C 1
ATOM 749 O O . ASP A 1 99 ? -1.204 1.053 -12.768 1.00 86.44 99 ASP A O 1
ATOM 753 N N . LEU A 1 100 ? -0.659 1.178 -10.591 1.00 82.94 100 LEU A N 1
ATOM 754 C CA . LEU A 1 100 ? -1.172 -0.136 -10.206 1.00 82.94 100 LEU A CA 1
ATOM 755 C C . LEU A 1 100 ? -2.696 -0.167 -10.414 1.00 82.94 100 LEU A C 1
ATOM 757 O O . LEU A 1 100 ? -3.406 0.522 -9.675 1.00 82.94 100 LEU A O 1
ATOM 761 N N . PRO A 1 101 ? -3.223 -0.951 -11.373 1.00 80.00 101 PRO A N 1
ATOM 762 C CA . PRO A 1 101 ? -4.651 -0.967 -11.634 1.00 80.00 101 PRO A CA 1
ATOM 763 C C . PRO A 1 101 ? -5.371 -1.658 -10.476 1.00 80.00 101 PRO A C 1
ATOM 765 O O . PRO A 1 101 ? -5.265 -2.870 -10.289 1.00 80.00 101 PRO A O 1
ATOM 768 N N . LEU A 1 102 ? -6.129 -0.885 -9.702 1.00 78.75 102 LEU A N 1
ATOM 769 C CA . LEU A 1 102 ? -7.025 -1.424 -8.688 1.00 78.75 102 LEU A CA 1
ATOM 770 C C . LEU A 1 102 ? -8.296 -1.914 -9.382 1.00 78.75 102 LEU A C 1
ATOM 772 O O . LEU A 1 102 ? -9.194 -1.132 -9.682 1.00 78.75 102 LEU A O 1
ATOM 776 N N . GLN A 1 103 ? -8.349 -3.215 -9.663 1.00 73.75 103 GLN A N 1
ATOM 777 C CA . GLN A 1 103 ? -9.584 -3.862 -10.082 1.00 73.75 103 GLN A CA 1
ATOM 778 C C . GLN A 1 103 ? -10.429 -4.166 -8.844 1.00 73.75 103 GLN A C 1
ATOM 780 O O . GLN A 1 103 ? -10.001 -4.908 -7.958 1.00 73.75 103 GLN A O 1
ATOM 785 N N . PHE A 1 104 ? -11.621 -3.583 -8.814 1.00 72.62 104 PHE A N 1
ATOM 786 C CA . PHE A 1 104 ? -12.680 -3.885 -7.862 1.00 72.62 104 PHE A CA 1
ATOM 787 C C . PHE A 1 104 ? -13.600 -4.934 -8.509 1.00 72.62 104 PHE A C 1
ATOM 789 O O . PHE A 1 104 ? -13.758 -4.945 -9.728 1.00 72.62 104 PHE A O 1
ATOM 796 N N . ASP A 1 105 ? -14.190 -5.822 -7.711 1.00 67.94 105 ASP A N 1
ATOM 797 C CA . ASP A 1 105 ? -15.327 -6.638 -8.159 1.00 67.94 105 ASP A CA 1
ATOM 798 C C . ASP A 1 105 ? -16.559 -5.715 -8.258 1.00 67.94 105 ASP A C 1
ATOM 800 O O . ASP A 1 105 ? -16.812 -4.962 -7.317 1.00 67.94 105 ASP A O 1
ATOM 804 N N . ASP A 1 106 ? -17.337 -5.763 -9.349 1.00 66.69 106 ASP A N 1
ATOM 805 C CA . ASP A 1 106 ? -18.466 -4.840 -9.643 1.00 66.69 106 ASP A CA 1
ATOM 806 C C . ASP A 1 106 ? -19.666 -4.983 -8.671 1.00 66.69 106 ASP A C 1
ATOM 808 O O . ASP A 1 106 ? -20.763 -4.449 -8.863 1.00 66.69 106 ASP A O 1
ATOM 812 N N . LYS A 1 107 ? -19.476 -5.750 -7.600 1.00 67.25 107 LYS A N 1
ATOM 813 C CA . LYS A 1 107 ? -20.479 -6.165 -6.634 1.00 67.25 107 LYS A CA 1
ATOM 814 C C . LYS A 1 107 ? -20.645 -5.134 -5.519 1.00 67.25 107 LYS A C 1
ATOM 816 O O . LYS A 1 107 ? -20.010 -5.223 -4.467 1.00 67.25 107 LYS A O 1
ATOM 821 N N . ILE A 1 108 ? -21.605 -4.230 -5.702 1.00 68.31 108 ILE A N 1
ATOM 822 C CA . ILE A 1 108 ? -22.115 -3.372 -4.624 1.00 68.31 108 ILE A CA 1
ATOM 823 C C . ILE A 1 108 ? -22.656 -4.260 -3.490 1.00 68.31 108 ILE A C 1
ATOM 825 O O . ILE A 1 108 ? -23.568 -5.065 -3.693 1.00 68.31 108 ILE A O 1
ATOM 829 N N . ARG A 1 109 ? -22.108 -4.107 -2.280 1.00 61.62 109 ARG A N 1
ATOM 830 C CA . ARG A 1 109 ? -22.636 -4.713 -1.050 1.00 61.62 109 ARG A CA 1
ATOM 831 C C . ARG A 1 109 ? -23.270 -3.623 -0.194 1.00 61.62 109 ARG A C 1
ATOM 833 O O . ARG A 1 109 ? -22.676 -2.570 0.002 1.00 61.62 109 ARG A O 1
ATOM 840 N N . ALA A 1 110 ? -24.473 -3.874 0.316 1.00 56.72 110 ALA A N 1
ATOM 841 C CA . ALA A 1 110 ? -25.096 -2.973 1.277 1.00 56.72 110 ALA A CA 1
ATOM 842 C C . ALA A 1 110 ? -24.393 -3.100 2.637 1.00 56.72 110 ALA A C 1
ATOM 844 O O . ALA A 1 110 ? -24.235 -4.209 3.148 1.00 56.72 110 ALA A O 1
ATOM 845 N N . SER A 1 111 ? -24.004 -1.974 3.233 1.00 52.41 111 SER A N 1
ATOM 846 C CA . SER A 1 111 ? -23.474 -1.933 4.594 1.00 52.41 111 SER A CA 1
ATOM 847 C C . SER A 1 111 ? -24.609 -2.120 5.604 1.00 52.41 111 SER A C 1
ATOM 849 O O . SER A 1 111 ? -25.311 -1.167 5.945 1.00 52.41 111 SER A O 1
ATOM 851 N N . THR A 1 112 ? -24.798 -3.341 6.098 1.00 43.91 112 THR A N 1
ATOM 852 C CA . THR A 1 112 ? -25.614 -3.582 7.293 1.00 43.91 112 THR A CA 1
ATOM 853 C C . THR A 1 112 ? -24.810 -3.187 8.527 1.00 43.91 112 THR A C 1
ATOM 855 O O . THR A 1 112 ? -23.984 -3.967 9.002 1.00 43.91 112 THR A O 1
ATOM 858 N N . SER A 1 113 ? -25.043 -1.980 9.041 1.00 37.16 113 SER A N 1
ATOM 859 C CA . SER A 1 113 ? -24.708 -1.662 10.430 1.00 37.16 113 SER A CA 1
ATOM 860 C C . SER A 1 113 ? -25.563 -2.529 11.369 1.00 37.16 113 SER A C 1
ATOM 862 O O . SER A 1 113 ? -26.746 -2.717 11.061 1.00 37.16 113 SER A O 1
ATOM 864 N N . PRO A 1 114 ? -25.006 -3.052 12.476 1.00 48.97 114 PRO A N 1
ATOM 865 C CA . PRO A 1 114 ? -25.805 -3.630 13.556 1.00 48.97 114 PRO A CA 1
ATOM 866 C C . PRO A 1 114 ? -26.662 -2.570 14.271 1.00 48.97 114 PRO A C 1
ATOM 868 O O . PRO A 1 114 ? -26.305 -1.370 14.194 1.00 48.97 114 PRO A O 1
#

Sequence (114 aa):
CKKNTTASTSGQADKKPSTSGRVFAITEDHATKTSGTITDTLFIYGHAVFVLFDTGATHSVISSAFASRVTMTPTLLDHVLCIYTSMQDSVRITHVYRDLPLQFDDKIRASTSP

Organism: Tanacetum cinerariifolium (NCBI:txid118510)

pLDDT: mean 71.86, std 16.98, range [31.75, 95.19]